Protein AF-A0A521KYC7-F1 (afdb_monomer)

Secondary structure (DSSP, 8-state):
-HHHHHHHHHHHTSSTTSTT-S---HHHHHHTT-HHHHHHHHHHHHHHHHHHHHHHHHHHHHHHHSTT--SSTT--TT---SS-HHHHHHHHHHHHHHHHHHHHHHHHHHHH---

Sequence (115 aa):
MRNVVVVLVTLGLAACAGWGGMARSPRALLASNDHAALAAWYEQDAAHLREHAAEMKALAEEYKKAPGTGPGPGFHEGLPPKVDLVEHCEILAEMYTKAAEKADAMARAHRNAKR

Solvent-accessible surface area (backbone atoms only — not comparable to full-atom values): 6422 Å² total; per-residue (Å²): 114,78,71,61,56,55,56,57,57,65,61,62,62,59,63,77,72,56,82,75,69,83,72,70,52,66,70,56,28,56,76,67,70,33,35,67,61,42,15,53,50,23,46,51,51,19,52,53,25,43,50,53,18,51,52,25,48,53,50,21,53,52,40,69,75,35,78,55,64,59,101,51,104,79,54,49,89,91,48,71,66,99,58,63,60,42,60,52,22,51,52,50,18,50,52,24,43,56,47,17,55,52,25,43,51,49,15,53,50,29,62,68,58,69,130

Foldseek 3Di:
DVVVVVVVVVVVVVVVVPPVPDLDDLVVCVVVLNLLSLLVVLLVLLVVLQVLLVVLQVQLVVCVVPQQDDPDPPRDPPDGDPDDSNVVSNVSSVVSNVSSVVSNVSSVVSVVPDD

Nearest PDB structures (foldseek):
  5los-assembly1_A  TM=8.708E-01  e=9.016E-01  Serendipita indica DSM 11827
  6nr9-assembly1_1  TM=6.203E-01  e=4.423E+00  Homo sapiens
  6tz5-assembly1_AA  TM=4.755E-01  e=3.552E+00  Homo sapiens
  6ixg-assembly1_A  TM=3.785E-01  e=2.852E+00  Homo sapiens
  7nhk-assembly1_0  TM=4.136E-01  e=3.552E+00  Enterococcus faecalis

pLDDT: mean 79.32, std 20.52, range [40.88, 98.75]

Mean predicted aligned error: 12.18 Å

Radius of gyration: 20.85 Å; Cα contacts (8 Å, |Δi|>4): 91; chains: 1; bounding box: 47×49×45 Å

Structure (mmCIF, N/CA/C/O backbone):
data_AF-A0A521KYC7-F1
#
_entry.id   AF-A0A521KYC7-F1
#
loop_
_atom_site.group_PDB
_atom_site.id
_atom_site.type_symbol
_atom_site.label_atom_id
_atom_site.label_alt_id
_atom_site.label_comp_id
_atom_site.label_asym_id
_atom_site.label_entity_id
_atom_site.label_seq_id
_atom_site.pdbx_PDB_ins_code
_atom_site.Cartn_x
_atom_site.Cartn_y
_atom_site.Cartn_z
_atom_site.occupancy
_atom_site.B_iso_or_equiv
_atom_site.auth_seq_id
_atom_site.auth_comp_id
_atom_site.auth_asym_id
_atom_site.auth_atom_id
_atom_site.pdbx_PDB_model_num
ATOM 1 N N . MET A 1 1 ? -19.672 43.208 -6.327 1.00 49.59 1 MET A N 1
ATOM 2 C CA . MET A 1 1 ? -19.663 41.925 -5.581 1.00 49.59 1 MET A CA 1
ATOM 3 C C . MET A 1 1 ? -19.999 40.711 -6.451 1.00 49.59 1 MET A C 1
ATOM 5 O O . MET A 1 1 ? -19.325 39.703 -6.316 1.00 49.59 1 MET A O 1
ATOM 9 N N . ARG A 1 2 ? -20.944 40.800 -7.402 1.00 47.06 2 ARG A N 1
ATOM 10 C CA . ARG A 1 2 ? -21.328 39.676 -8.284 1.00 47.06 2 ARG A CA 1
ATOM 11 C C . ARG A 1 2 ? -20.198 39.134 -9.182 1.00 47.06 2 ARG A C 1
ATOM 13 O O . ARG A 1 2 ? -20.139 37.938 -9.416 1.00 47.06 2 ARG A O 1
ATOM 20 N N . ASN A 1 3 ? -19.260 39.985 -9.603 1.00 40.88 3 ASN A N 1
ATOM 21 C CA . ASN A 1 3 ? -18.173 39.592 -10.516 1.00 40.88 3 ASN A CA 1
ATOM 22 C C . ASN A 1 3 ? -16.935 39.025 -9.795 1.00 40.88 3 ASN A C 1
ATOM 24 O O . ASN A 1 3 ? -16.137 38.336 -10.415 1.00 40.88 3 ASN A O 1
ATOM 28 N N . VAL A 1 4 ? -16.780 39.289 -8.492 1.00 51.78 4 VAL A N 1
ATOM 29 C CA . VAL A 1 4 ? -15.648 38.783 -7.687 1.00 51.78 4 VAL A CA 1
ATOM 30 C C . VAL A 1 4 ? -15.885 37.325 -7.285 1.00 51.78 4 VAL A C 1
ATOM 32 O O . VAL A 1 4 ? -14.962 36.519 -7.287 1.00 51.78 4 VAL A O 1
ATOM 35 N N . VAL A 1 5 ? -17.147 36.963 -7.032 1.00 52.41 5 VAL A N 1
ATOM 36 C CA . VAL A 1 5 ? -17.553 35.584 -6.717 1.00 52.41 5 VAL A CA 1
ATOM 37 C C . VAL A 1 5 ? -17.372 34.657 -7.925 1.00 52.41 5 VAL A C 1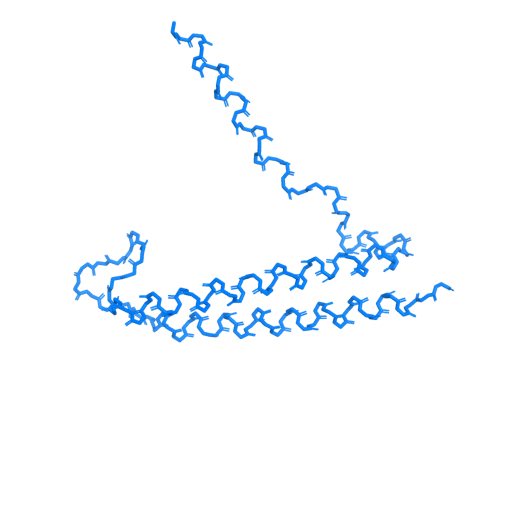
ATOM 39 O O . VAL A 1 5 ? -16.934 33.525 -7.761 1.00 52.41 5 VAL A O 1
ATOM 42 N N . VAL A 1 6 ? -17.624 35.142 -9.146 1.00 52.66 6 VAL A N 1
ATOM 43 C CA . VAL A 1 6 ? -17.478 34.333 -10.371 1.00 52.66 6 VAL A CA 1
ATOM 44 C C . VAL A 1 6 ? -16.016 33.954 -10.637 1.00 52.66 6 VAL A C 1
ATOM 46 O O . VAL A 1 6 ? -15.748 32.815 -11.005 1.00 52.66 6 VAL A O 1
ATOM 49 N N . VAL A 1 7 ? -15.063 34.857 -10.378 1.00 52.47 7 V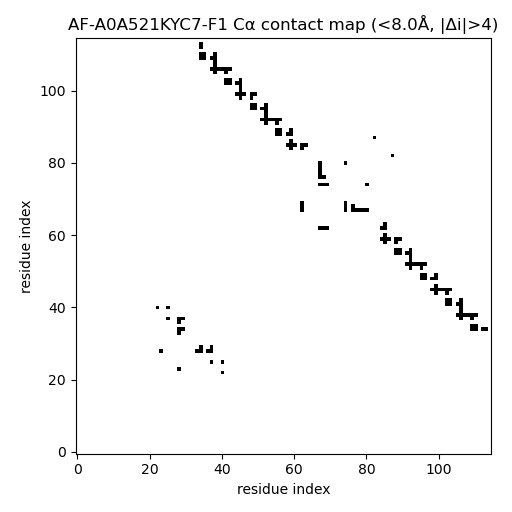AL A N 1
ATOM 50 C CA . VAL A 1 7 ? -13.625 34.590 -10.588 1.00 52.47 7 VAL A CA 1
ATOM 51 C C . VAL A 1 7 ? -13.072 33.588 -9.565 1.00 52.47 7 VAL A C 1
ATOM 53 O O . VAL A 1 7 ? -12.265 32.726 -9.916 1.00 52.47 7 VAL A O 1
ATOM 56 N N . LEU A 1 8 ? -13.543 33.647 -8.316 1.00 50.28 8 LEU A N 1
ATOM 57 C CA . LEU A 1 8 ? -13.128 32.716 -7.259 1.00 50.28 8 LEU A CA 1
ATOM 58 C C . LEU A 1 8 ? -13.630 31.284 -7.500 1.00 50.28 8 LEU A C 1
ATOM 60 O O . LEU A 1 8 ? -12.907 30.330 -7.219 1.00 50.28 8 LEU A O 1
ATOM 64 N N . VAL A 1 9 ? -14.820 31.119 -8.086 1.00 54.34 9 VAL A N 1
ATOM 65 C CA . VAL A 1 9 ? -15.368 29.789 -8.405 1.00 54.34 9 VAL A CA 1
ATOM 66 C C . VAL A 1 9 ? -14.632 29.140 -9.585 1.00 54.34 9 VAL A C 1
ATOM 68 O O . VAL A 1 9 ? -14.400 27.934 -9.567 1.00 54.34 9 VAL A O 1
ATOM 71 N N . THR A 1 10 ? -14.178 29.914 -10.576 1.00 51.75 10 THR A N 1
ATOM 72 C CA . THR A 1 10 ? -13.449 29.356 -11.732 1.00 51.75 10 THR A CA 1
ATOM 73 C C . THR A 1 10 ? -12.014 28.917 -11.417 1.00 51.75 10 THR A C 1
ATOM 75 O O . THR A 1 10 ? -11.505 28.014 -12.074 1.00 51.75 10 THR A O 1
ATOM 78 N N . LEU A 1 11 ? -11.368 29.498 -10.399 1.00 53.09 11 LEU A N 1
ATOM 79 C CA . LEU A 1 11 ? -10.018 29.100 -9.965 1.00 53.09 11 LEU A CA 1
ATOM 80 C C . LEU A 1 11 ? -10.018 27.880 -9.028 1.00 53.09 11 LEU A C 1
ATOM 82 O O . LEU A 1 11 ? -9.050 27.125 -9.017 1.00 53.09 11 LEU A O 1
ATOM 86 N N . GLY A 1 12 ? -11.107 27.641 -8.289 1.00 47.19 12 GLY A N 1
ATOM 87 C CA . GLY A 1 12 ? -11.228 26.483 -7.392 1.00 47.19 12 GLY A CA 1
ATOM 88 C C . GLY A 1 12 ? -11.389 25.135 -8.109 1.00 47.19 12 GLY A C 1
ATOM 89 O O . GLY A 1 12 ? -11.026 24.100 -7.559 1.00 47.19 12 GLY A O 1
ATOM 90 N N . LEU A 1 13 ? -11.878 25.131 -9.353 1.00 50.44 13 LEU A N 1
ATOM 91 C CA . LEU A 1 13 ? -12.127 23.907 -10.132 1.00 50.44 13 LEU A CA 1
ATOM 92 C C . LEU A 1 13 ? -10.887 23.361 -10.861 1.00 50.44 13 LEU A C 1
ATOM 94 O O . LEU A 1 13 ? -10.883 22.203 -11.272 1.00 50.44 13 LEU A O 1
ATOM 98 N N . ALA A 1 14 ? -9.817 24.151 -10.991 1.00 51.88 14 ALA A N 1
ATOM 99 C CA . ALA A 1 14 ? -8.570 23.699 -11.615 1.00 51.88 14 ALA A CA 1
ATOM 100 C C . ALA A 1 14 ? -7.671 22.891 -10.658 1.00 51.88 14 ALA A C 1
ATOM 102 O O . ALA A 1 14 ? -6.780 22.174 -11.111 1.00 51.88 14 ALA A O 1
ATOM 103 N N . ALA A 1 15 ? -7.913 22.959 -9.344 1.00 48.69 15 ALA A N 1
ATOM 104 C CA . ALA A 1 15 ? -7.104 22.259 -8.344 1.00 48.69 15 ALA A CA 1
ATOM 105 C C . ALA A 1 15 ? -7.433 20.756 -8.231 1.00 48.69 15 ALA A C 1
ATOM 107 O O . ALA A 1 15 ? -6.564 19.968 -7.869 1.00 48.69 15 ALA A O 1
ATOM 108 N N 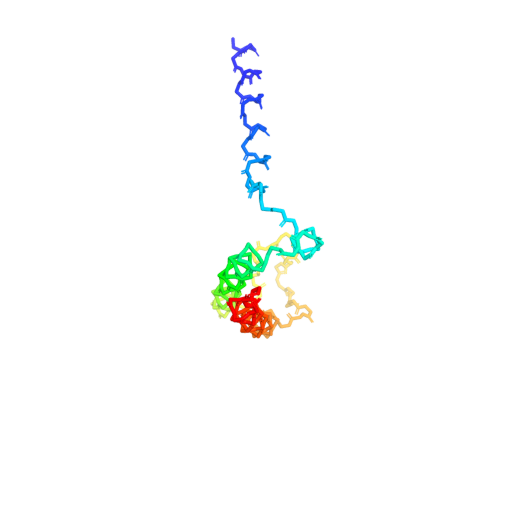. CYS A 1 16 ? -8.641 20.320 -8.609 1.00 48.25 16 CYS A N 1
ATOM 109 C CA . CYS A 1 16 ? -9.019 18.899 -8.562 1.00 48.25 16 CYS A CA 1
ATOM 110 C C . CYS A 1 16 ? -8.611 18.101 -9.813 1.00 48.25 16 CYS A C 1
ATOM 112 O O . CYS A 1 16 ? -8.676 16.876 -9.801 1.00 48.25 16 CYS A O 1
ATOM 114 N N . ALA A 1 17 ? -8.155 18.765 -10.880 1.00 48.31 17 ALA A N 1
ATOM 115 C CA . ALA A 1 17 ? -7.636 18.100 -12.080 1.00 48.31 17 ALA A CA 1
ATOM 116 C C . ALA A 1 17 ? -6.113 17.843 -12.019 1.00 48.31 17 ALA A C 1
ATOM 118 O O . ALA A 1 17 ? -5.552 17.227 -12.922 1.00 48.31 17 ALA A O 1
ATOM 119 N N . GLY A 1 18 ? -5.440 18.316 -10.963 1.00 46.47 18 GLY A N 1
ATOM 120 C CA . GLY A 1 18 ? -3.979 18.348 -10.859 1.00 46.47 18 GLY A CA 1
ATOM 121 C C . GLY A 1 18 ? -3.325 17.221 -10.057 1.00 46.47 18 GLY A C 1
ATOM 122 O O . GLY A 1 18 ? -2.101 17.154 -10.041 1.00 46.47 18 GLY A O 1
ATOM 123 N N . TRP A 1 19 ? -4.084 16.327 -9.409 1.00 45.50 19 TRP A N 1
ATOM 124 C CA . TRP A 1 19 ? -3.487 15.273 -8.566 1.00 45.50 19 TRP A CA 1
ATOM 125 C C . TRP A 1 19 ? -3.199 13.953 -9.305 1.00 45.50 19 TRP A C 1
ATOM 127 O O . TRP A 1 19 ? -2.549 13.065 -8.767 1.00 45.50 19 TRP A O 1
ATOM 137 N N . GLY A 1 20 ? -3.615 13.841 -10.570 1.00 46.97 20 GLY A N 1
ATOM 138 C CA . GLY A 1 20 ? -3.266 12.741 -11.481 1.00 46.97 20 GLY A CA 1
ATOM 139 C C . GLY A 1 20 ? -2.114 13.089 -12.428 1.00 46.97 20 GLY A C 1
ATOM 140 O O . GLY A 1 20 ? -2.137 12.696 -13.594 1.00 46.97 20 GLY A O 1
ATOM 141 N N . GLY A 1 21 ? -1.158 13.907 -11.979 1.00 43.25 21 GLY A N 1
ATOM 142 C CA . GLY A 1 21 ? -0.071 14.428 -12.806 1.00 43.25 21 GLY A CA 1
ATOM 143 C C . GLY A 1 21 ? 0.764 13.326 -13.465 1.00 43.25 21 GLY A C 1
ATOM 144 O O . GLY A 1 21 ? 1.626 12.733 -12.833 1.00 43.25 21 GLY A O 1
ATOM 145 N N . MET A 1 22 ? 0.533 13.089 -14.758 1.00 49.41 22 MET A N 1
ATOM 146 C CA . MET A 1 22 ? 1.486 12.529 -15.734 1.00 49.41 22 MET A CA 1
ATOM 147 C C . MET A 1 22 ? 2.126 11.153 -15.457 1.00 49.41 22 MET A C 1
ATOM 149 O O . MET A 1 22 ? 3.003 10.740 -16.216 1.00 49.41 22 MET A O 1
ATOM 153 N N . ALA A 1 23 ? 1.683 10.384 -14.464 1.00 57.91 23 ALA A N 1
ATOM 154 C CA . ALA A 1 23 ? 2.084 8.984 -14.352 1.00 57.91 23 ALA A CA 1
ATOM 155 C C . ALA A 1 23 ? 1.384 8.167 -15.451 1.00 57.91 23 ALA A C 1
ATOM 157 O O . ALA A 1 23 ? 0.180 7.903 -15.403 1.00 57.91 23 ALA A O 1
ATOM 158 N N . ARG A 1 24 ? 2.138 7.793 -16.491 1.00 74.00 24 ARG A N 1
ATOM 159 C CA . ARG A 1 24 ? 1.658 6.899 -17.551 1.00 74.00 24 ARG A CA 1
ATOM 160 C C . ARG A 1 24 ? 1.191 5.589 -16.894 1.00 74.00 24 ARG A C 1
ATOM 162 O O . ARG A 1 24 ? 1.866 5.080 -16.004 1.00 74.00 24 ARG A O 1
ATOM 169 N N . SER A 1 25 ? 0.038 5.053 -17.303 1.00 87.06 25 SER A N 1
ATOM 170 C CA . SER A 1 25 ? -0.507 3.838 -16.677 1.00 87.06 25 SER A CA 1
ATOM 171 C C . SER A 1 25 ? 0.482 2.664 -16.772 1.00 87.06 25 SER A C 1
ATOM 173 O O . SER A 1 25 ? 1.231 2.591 -17.755 1.00 87.06 25 SER A O 1
ATOM 175 N N . PRO A 1 26 ? 0.458 1.693 -15.837 1.00 90.62 26 PRO A N 1
ATOM 176 C CA . PRO A 1 26 ? 1.340 0.525 -15.894 1.00 90.62 26 PRO A CA 1
ATOM 177 C C . PRO A 1 26 ? 1.290 -0.193 -17.243 1.00 90.62 26 PRO A C 1
ATOM 179 O O . PRO A 1 26 ? 2.315 -0.562 -17.807 1.00 90.62 26 PRO A O 1
ATOM 182 N N . ARG A 1 27 ? 0.091 -0.311 -17.830 1.00 91.38 27 ARG A N 1
ATOM 183 C CA . ARG A 1 27 ? -0.099 -0.922 -19.152 1.00 91.38 27 ARG A CA 1
ATOM 184 C C . ARG A 1 27 ? 0.677 -0.191 -20.249 1.00 91.38 27 ARG A C 1
ATOM 186 O O . ARG A 1 27 ? 1.267 -0.834 -21.111 1.00 91.38 27 ARG A O 1
ATOM 193 N N . ALA A 1 28 ? 0.665 1.136 -20.231 1.00 92.00 28 ALA A N 1
ATOM 194 C CA . ALA A 1 28 ? 1.368 1.939 -21.219 1.00 92.00 28 ALA A CA 1
ATOM 195 C C . ALA A 1 28 ? 2.891 1.919 -21.002 1.00 92.00 28 ALA A C 1
ATOM 197 O O . ALA A 1 28 ? 3.632 1.856 -21.978 1.00 92.00 28 ALA A O 1
ATOM 198 N N . LEU A 1 29 ? 3.360 1.905 -19.749 1.00 92.25 29 LEU A N 1
ATOM 199 C CA . LEU A 1 29 ? 4.786 1.757 -19.428 1.00 92.25 29 LEU A CA 1
ATOM 200 C C . LEU A 1 29 ? 5.333 0.380 -19.831 1.00 92.25 29 LEU A C 1
ATOM 202 O O . LEU A 1 29 ? 6.444 0.278 -20.357 1.00 92.25 29 LEU A O 1
ATOM 206 N N . LEU A 1 30 ? 4.525 -0.669 -19.652 1.00 90.50 30 LEU A N 1
ATOM 207 C CA . LEU A 1 30 ? 4.838 -2.015 -20.121 1.00 90.50 30 LEU A CA 1
ATOM 208 C C . LEU A 1 30 ? 4.933 -2.063 -21.649 1.00 90.50 30 LEU A C 1
ATOM 210 O O . LEU A 1 30 ? 5.894 -2.610 -22.180 1.00 90.50 30 LEU A O 1
ATOM 214 N N . ALA A 1 31 ? 3.987 -1.437 -22.358 1.00 93.31 31 ALA A N 1
ATOM 215 C CA . ALA A 1 31 ? 4.010 -1.356 -23.819 1.00 93.31 31 ALA A CA 1
ATOM 216 C C . ALA A 1 31 ? 5.249 -0.616 -24.359 1.00 93.31 31 ALA A C 1
ATOM 218 O O . ALA A 1 31 ? 5.741 -0.954 -25.433 1.00 93.31 31 ALA A O 1
ATOM 219 N N . SER A 1 32 ? 5.783 0.359 -23.616 1.00 93.06 32 SER A N 1
ATOM 220 C CA . SER A 1 32 ? 7.026 1.060 -23.965 1.00 93.06 32 SER A CA 1
ATOM 221 C C . SER A 1 32 ? 8.305 0.372 -23.467 1.00 93.06 32 SER A C 1
ATOM 223 O O . SER A 1 32 ? 9.390 0.934 -23.624 1.00 93.06 32 SER A O 1
ATOM 225 N N . ASN A 1 33 ? 8.203 -0.814 -22.856 1.00 93.12 33 ASN A N 1
ATOM 226 C CA . ASN A 1 33 ? 9.323 -1.526 -22.235 1.00 93.12 33 ASN A CA 1
ATOM 227 C C . ASN A 1 33 ? 10.134 -0.633 -21.268 1.00 93.12 33 ASN A C 1
ATOM 229 O O . ASN A 1 33 ? 11.373 -0.606 -21.282 1.00 93.12 33 ASN A O 1
ATOM 233 N N . ASP A 1 34 ? 9.415 0.174 -20.484 1.00 94.06 34 ASP A N 1
ATOM 234 C CA . ASP A 1 34 ? 9.975 1.127 -19.527 1.00 94.06 34 ASP A CA 1
ATOM 235 C C . ASP A 1 34 ? 9.870 0.556 -18.108 1.00 94.06 34 ASP A C 1
ATOM 237 O O . ASP A 1 34 ? 9.009 0.917 -17.302 1.00 94.06 34 ASP A O 1
ATOM 241 N N . HIS A 1 35 ? 10.738 -0.416 -17.823 1.00 94.62 35 HIS A N 1
ATOM 242 C CA . HIS A 1 35 ? 10.769 -1.089 -16.526 1.00 94.62 35 HIS A CA 1
ATOM 243 C C . HIS A 1 35 ? 11.208 -0.168 -15.382 1.00 94.62 35 HIS A C 1
ATOM 245 O O . HIS A 1 35 ? 10.781 -0.367 -14.247 1.00 94.62 35 HIS A O 1
ATOM 251 N N . ALA A 1 36 ? 12.005 0.867 -15.662 1.00 94.56 36 ALA A N 1
ATOM 252 C CA . ALA A 1 36 ? 12.395 1.843 -14.650 1.00 94.56 36 ALA A CA 1
ATOM 253 C C . ALA A 1 36 ? 11.182 2.660 -14.184 1.00 94.56 36 ALA A C 1
ATOM 255 O O . ALA A 1 36 ? 10.939 2.773 -12.982 1.00 94.56 36 ALA A O 1
ATOM 256 N N . ALA A 1 37 ? 10.371 3.154 -15.124 1.00 93.81 37 ALA A N 1
ATOM 257 C CA . ALA A 1 37 ? 9.139 3.853 -14.787 1.00 93.81 37 ALA A CA 1
ATOM 258 C C . ALA A 1 37 ? 8.096 2.926 -14.139 1.00 93.81 37 ALA A C 1
ATOM 260 O O . ALA A 1 37 ? 7.403 3.352 -13.218 1.00 93.81 37 ALA A O 1
ATOM 261 N N . LEU A 1 38 ? 7.997 1.656 -14.559 1.00 94.88 38 LEU A N 1
ATOM 262 C CA . LEU A 1 38 ? 7.127 0.675 -13.892 1.00 94.88 38 LEU A CA 1
ATOM 263 C C . LEU A 1 38 ? 7.529 0.434 -12.439 1.00 94.88 38 LEU A C 1
ATOM 265 O O . LEU A 1 38 ? 6.662 0.341 -11.574 1.00 94.88 38 LEU A O 1
ATOM 269 N N . ALA A 1 39 ? 8.830 0.341 -12.163 1.00 96.12 39 ALA A N 1
ATOM 270 C CA . ALA A 1 39 ? 9.316 0.190 -10.802 1.00 96.12 39 ALA A CA 1
ATOM 271 C C . ALA A 1 39 ? 8.914 1.381 -9.924 1.00 96.12 39 ALA A C 1
ATOM 273 O O . ALA A 1 39 ? 8.358 1.167 -8.851 1.00 96.12 39 ALA A O 1
ATOM 274 N N . ALA A 1 40 ? 9.135 2.608 -10.404 1.00 95.88 40 ALA A N 1
ATOM 275 C CA . ALA A 1 40 ? 8.753 3.822 -9.684 1.00 95.88 40 ALA A CA 1
ATOM 276 C C . ALA A 1 40 ? 7.231 3.916 -9.469 1.00 95.88 40 ALA A C 1
ATOM 278 O O . ALA A 1 40 ? 6.777 4.300 -8.394 1.00 95.88 40 ALA A O 1
ATOM 279 N N . TRP A 1 41 ? 6.436 3.510 -10.465 1.00 95.62 41 TRP A N 1
ATOM 280 C CA . TRP A 1 41 ? 4.979 3.469 -10.340 1.00 95.62 41 TRP A CA 1
ATOM 281 C C . TRP A 1 41 ? 4.536 2.534 -9.208 1.00 95.62 41 TRP A C 1
ATOM 283 O O . TRP A 1 41 ? 3.746 2.930 -8.356 1.00 95.62 41 TRP A O 1
ATOM 293 N N . TYR A 1 42 ? 5.080 1.314 -9.157 1.00 97.12 42 TYR A N 1
ATOM 294 C CA . TYR A 1 42 ? 4.735 0.352 -8.108 1.00 97.12 42 TYR A CA 1
ATOM 295 C C . TYR A 1 42 ? 5.261 0.751 -6.720 1.00 97.12 42 TYR A C 1
ATOM 297 O O . TYR A 1 42 ? 4.638 0.401 -5.723 1.00 97.12 42 TYR A O 1
ATOM 305 N N . GLU A 1 43 ? 6.369 1.492 -6.625 1.00 97.62 43 GLU A N 1
ATOM 306 C CA . GLU A 1 43 ? 6.819 2.076 -5.350 1.00 97.62 43 GLU A CA 1
ATOM 307 C C . GLU A 1 43 ? 5.815 3.096 -4.813 1.00 97.62 43 GLU A C 1
ATOM 309 O O . GLU A 1 43 ? 5.482 3.070 -3.626 1.00 97.62 43 GLU A O 1
ATOM 314 N N . GLN A 1 44 ? 5.311 3.970 -5.688 1.00 96.62 44 GLN A N 1
ATOM 315 C CA . GLN A 1 44 ? 4.292 4.947 -5.320 1.00 96.62 44 GLN A CA 1
ATOM 316 C C . GLN A 1 44 ? 2.977 4.261 -4.924 1.00 96.62 44 GLN A C 1
ATOM 318 O O . GLN A 1 44 ? 2.391 4.606 -3.900 1.00 96.62 44 GLN A O 1
ATOM 323 N N . ASP A 1 45 ? 2.548 3.257 -5.690 1.00 96.75 45 ASP A N 1
ATOM 324 C CA . ASP A 1 45 ? 1.351 2.468 -5.385 1.00 96.75 45 ASP A CA 1
ATOM 325 C C . ASP A 1 45 ? 1.477 1.767 -4.022 1.00 96.75 45 ASP A C 1
ATOM 327 O O . ASP A 1 45 ? 0.589 1.868 -3.176 1.00 96.75 45 ASP A O 1
ATOM 331 N N . ALA A 1 46 ? 2.631 1.155 -3.733 1.00 98.25 46 ALA A N 1
ATOM 332 C CA . ALA A 1 46 ? 2.900 0.564 -2.426 1.00 98.25 46 ALA A CA 1
ATOM 333 C C . ALA A 1 46 ? 2.841 1.599 -1.289 1.00 98.25 46 ALA A C 1
ATOM 335 O O . ALA A 1 46 ? 2.400 1.276 -0.185 1.00 98.25 46 ALA A O 1
ATOM 336 N N . ALA A 1 47 ? 3.305 2.832 -1.511 1.00 98.12 47 ALA A N 1
ATOM 337 C CA . ALA A 1 47 ? 3.218 3.900 -0.516 1.00 98.12 47 ALA A CA 1
ATOM 338 C C . ALA A 1 47 ? 1.759 4.293 -0.233 1.00 98.12 47 ALA A C 1
ATOM 340 O O . ALA A 1 47 ? 1.357 4.297 0.930 1.00 98.12 47 ALA A O 1
ATOM 341 N N . HIS A 1 48 ? 0.953 4.514 -1.276 1.00 96.81 48 HIS A N 1
ATOM 342 C CA . HIS A 1 48 ? -0.472 4.833 -1.132 1.00 96.81 48 HIS A CA 1
ATOM 343 C C . HIS A 1 48 ? -1.253 3.700 -0.447 1.00 96.81 48 HIS A C 1
ATOM 345 O O . HIS A 1 48 ? -2.084 3.937 0.424 1.00 96.81 48 HIS A O 1
ATOM 351 N N . LEU A 1 49 ? -0.959 2.441 -0.779 1.00 98.50 49 LEU A N 1
ATOM 352 C CA . LEU A 1 49 ? -1.601 1.291 -0.139 1.00 98.50 49 LEU A CA 1
ATOM 353 C C . LEU A 1 49 ? -1.269 1.207 1.359 1.00 98.50 49 LEU A C 1
ATOM 355 O O . LEU A 1 49 ? -2.132 0.862 2.165 1.00 98.50 49 LEU A O 1
ATOM 359 N N . ARG A 1 50 ? -0.044 1.563 1.770 1.00 98.50 50 ARG A N 1
ATOM 360 C CA . ARG A 1 50 ? 0.304 1.645 3.200 1.00 98.50 50 ARG A CA 1
ATOM 361 C C . ARG A 1 50 ? -0.420 2.785 3.908 1.00 98.50 50 ARG A C 1
ATOM 363 O O . ARG A 1 50 ? -0.812 2.603 5.058 1.00 98.50 50 ARG A O 1
ATOM 370 N N . GLU A 1 51 ? -0.602 3.921 3.241 1.00 98.31 51 GLU A N 1
ATOM 371 C CA . GLU A 1 51 ? -1.394 5.039 3.762 1.00 98.31 51 GLU A CA 1
ATOM 372 C C . GLU A 1 51 ? -2.842 4.604 4.009 1.00 98.31 51 GLU A C 1
ATOM 374 O O . GLU A 1 51 ? -3.312 4.691 5.141 1.00 98.31 51 GLU A O 1
ATOM 379 N N . HIS A 1 52 ? -3.495 3.975 3.028 1.00 96.81 52 HIS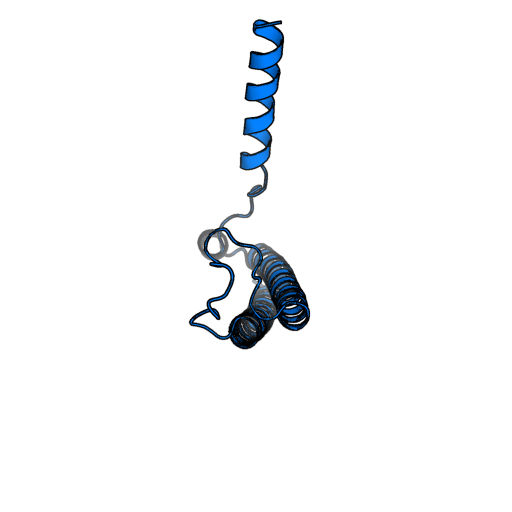 A N 1
ATOM 380 C CA . HIS A 1 52 ? -4.842 3.426 3.209 1.00 96.81 52 HIS A CA 1
ATOM 381 C C . HIS A 1 52 ? -4.921 2.368 4.317 1.00 96.81 52 HIS A C 1
ATOM 383 O O . HIS A 1 52 ? -5.877 2.344 5.092 1.00 96.81 52 HIS A O 1
ATOM 389 N N . ALA A 1 53 ? -3.911 1.504 4.454 1.00 98.44 53 ALA A N 1
ATOM 390 C CA . ALA A 1 53 ? -3.863 0.562 5.568 1.00 98.44 53 ALA A CA 1
ATOM 391 C C . ALA A 1 53 ? -3.796 1.278 6.931 1.00 98.44 53 ALA A C 1
ATOM 393 O O . ALA A 1 53 ? -4.421 0.828 7.894 1.00 98.44 53 ALA A O 1
ATOM 394 N N . ALA A 1 54 ? -3.049 2.382 7.029 1.00 98.31 54 ALA A N 1
ATOM 395 C CA . ALA A 1 54 ? -2.961 3.190 8.241 1.00 98.31 54 ALA A CA 1
ATOM 396 C C . ALA A 1 54 ? -4.275 3.929 8.538 1.00 98.31 54 ALA A C 1
ATOM 398 O O . ALA A 1 54 ? -4.718 3.928 9.687 1.00 98.31 54 ALA A O 1
ATOM 399 N N . GLU A 1 55 ? -4.933 4.481 7.516 1.00 96.88 55 GLU A N 1
ATOM 400 C CA . GLU A 1 55 ? -6.256 5.105 7.635 1.00 96.88 55 GLU A CA 1
ATOM 401 C C . GLU A 1 55 ? -7.294 4.120 8.178 1.00 96.88 55 GLU A C 1
ATOM 403 O O . GLU A 1 55 ? -8.029 4.444 9.109 1.00 96.88 55 GLU A O 1
ATOM 408 N N . MET A 1 56 ? -7.329 2.892 7.649 1.00 97.50 56 MET A N 1
ATOM 409 C CA . MET A 1 56 ? -8.272 1.869 8.112 1.00 97.50 56 MET A CA 1
ATOM 410 C C . MET A 1 56 ? -8.001 1.444 9.557 1.00 97.50 56 MET A C 1
ATOM 412 O O . MET A 1 56 ? -8.943 1.273 10.327 1.00 97.50 56 MET A O 1
ATOM 416 N N . LYS A 1 57 ? -6.730 1.348 9.970 1.00 97.62 57 LYS A N 1
ATOM 417 C CA . LYS A 1 57 ? -6.375 1.104 11.379 1.00 97.62 57 LYS A CA 1
ATOM 418 C C . LYS A 1 57 ? -6.836 2.242 12.284 1.00 97.62 57 LYS A C 1
ATOM 420 O O . LYS A 1 57 ? -7.417 1.980 13.330 1.00 97.62 57 LYS A O 1
ATOM 425 N N . ALA A 1 58 ? -6.614 3.493 11.881 1.00 95.62 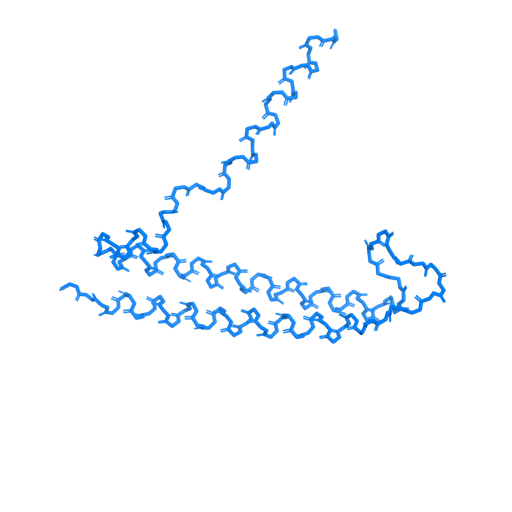58 ALA A N 1
ATOM 426 C CA . ALA A 1 58 ? -7.077 4.649 12.642 1.00 95.62 58 ALA A CA 1
ATOM 427 C C . ALA A 1 58 ? -8.608 4.657 12.768 1.00 95.62 58 ALA A C 1
ATOM 429 O O . ALA A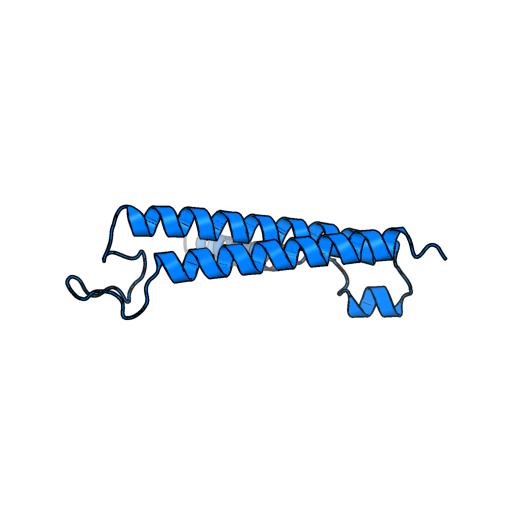 1 58 ? -9.138 4.887 13.851 1.00 95.62 58 ALA A O 1
ATOM 430 N N . LEU A 1 59 ? -9.320 4.329 11.687 1.00 90.81 59 LEU A N 1
ATOM 431 C CA . LEU A 1 59 ? -10.777 4.269 11.685 1.00 90.81 59 LEU A CA 1
ATOM 432 C C . LEU A 1 59 ? -11.322 3.139 12.578 1.00 90.81 59 LEU A C 1
ATOM 434 O O . LEU A 1 59 ? -12.308 3.351 13.283 1.00 90.81 59 LEU A O 1
ATOM 438 N N . ALA A 1 60 ? -10.662 1.977 12.617 1.00 92.50 60 ALA A N 1
ATOM 439 C CA . ALA A 1 60 ? -11.000 0.906 13.557 1.00 92.50 60 ALA A CA 1
ATOM 440 C C . ALA A 1 60 ? -10.901 1.382 15.017 1.00 92.50 60 ALA A C 1
ATOM 442 O O . ALA A 1 60 ? -11.790 1.101 15.821 1.00 92.50 60 ALA A O 1
ATOM 443 N N . GLU A 1 61 ? -9.859 2.147 15.359 1.00 92.19 61 GLU A N 1
ATOM 444 C CA . GLU A 1 61 ? -9.702 2.723 16.700 1.00 92.19 61 GLU A CA 1
ATOM 445 C C . GLU A 1 61 ? -10.782 3.763 17.028 1.00 92.19 61 GLU A C 1
ATOM 447 O O . GLU A 1 61 ? -11.257 3.812 18.162 1.00 92.19 61 GLU A O 1
ATOM 452 N N . GLU A 1 62 ? -11.227 4.560 16.055 1.00 89.19 62 GLU A N 1
ATOM 453 C CA . GLU A 1 62 ? -12.362 5.470 16.256 1.00 89.19 62 GLU A CA 1
ATOM 454 C C . GLU A 1 62 ? -13.668 4.705 16.516 1.00 89.19 62 GLU A C 1
ATOM 456 O O . GLU A 1 62 ? -14.400 5.034 17.453 1.00 89.19 62 GLU A O 1
ATOM 461 N N . TYR A 1 63 ? -13.933 3.623 15.777 1.00 85.31 63 TYR A N 1
ATOM 462 C CA . TYR A 1 63 ? -15.109 2.783 16.028 1.00 85.31 63 TYR A CA 1
ATOM 463 C C . TYR A 1 63 ? -15.071 2.083 17.392 1.00 85.31 63 TYR A C 1
ATOM 465 O O . TYR A 1 63 ? -16.11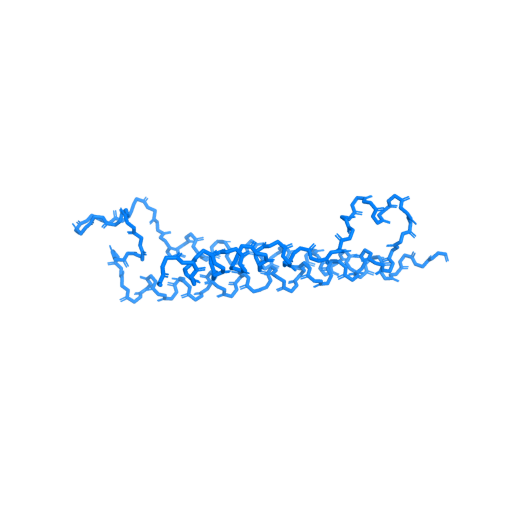5 1.954 18.033 1.00 85.31 63 TYR A O 1
ATOM 473 N N . LYS A 1 64 ? -13.886 1.691 17.883 1.00 87.06 64 LYS A N 1
ATOM 474 C CA . LYS A 1 64 ? -13.715 1.123 19.235 1.00 87.06 64 LYS A CA 1
ATOM 475 C C . LYS A 1 64 ? -14.078 2.121 20.339 1.00 87.06 64 LYS A C 1
ATOM 477 O O . LYS A 1 64 ? -14.614 1.715 21.368 1.00 87.06 64 LYS A O 1
ATOM 482 N N . LYS A 1 65 ? -13.802 3.417 20.142 1.00 83.25 65 LYS A N 1
ATOM 483 C CA . LYS A 1 65 ? -14.099 4.479 21.125 1.00 83.25 65 LYS A CA 1
ATOM 484 C C . LYS A 1 65 ? -15.588 4.805 21.220 1.00 83.25 65 LYS A C 1
ATOM 486 O O . LYS A 1 65 ? -16.041 5.240 22.277 1.00 83.25 65 LYS A O 1
ATOM 491 N N . ALA A 1 66 ? -16.332 4.627 20.131 1.00 71.19 66 ALA A N 1
ATOM 492 C CA . ALA A 1 66 ? -17.724 5.050 20.029 1.00 71.19 66 ALA A CA 1
ATOM 493 C C . ALA A 1 66 ? -18.602 3.963 19.368 1.00 71.19 66 ALA A C 1
ATOM 495 O O . ALA A 1 66 ? -19.129 4.163 18.266 1.00 71.19 66 ALA A O 1
ATOM 496 N N . PRO A 1 67 ? -18.759 2.789 20.016 1.00 63.47 67 PRO A N 1
ATOM 497 C CA . PRO A 1 67 ? -19.509 1.673 19.451 1.00 63.47 67 PRO A CA 1
ATOM 498 C C . PRO A 1 67 ? -20.975 2.073 19.220 1.00 63.47 67 PRO A C 1
ATOM 500 O O . PRO A 1 67 ? -21.732 2.284 20.164 1.00 63.47 67 PRO A O 1
ATOM 503 N N . GLY A 1 68 ? -21.375 2.191 17.950 1.00 57.41 68 GLY A N 1
ATOM 504 C CA . GLY A 1 68 ? -22.745 2.529 17.531 1.00 57.41 68 GLY A CA 1
ATOM 505 C C . GLY A 1 68 ? -22.932 3.932 16.938 1.00 57.41 68 GLY A C 1
ATOM 506 O O . GLY A 1 68 ? -23.941 4.178 16.284 1.00 57.41 68 GLY A O 1
ATOM 507 N N . THR A 1 69 ? -21.955 4.826 17.078 1.00 58.12 69 THR A N 1
ATOM 508 C CA . THR A 1 69 ? -21.927 6.147 16.424 1.00 58.12 69 THR A CA 1
ATOM 509 C C . THR A 1 69 ? -20.828 6.145 15.378 1.00 58.12 69 THR A C 1
ATOM 511 O O . THR A 1 69 ? -19.684 6.484 15.669 1.00 58.12 69 THR A O 1
ATOM 514 N N . GLY A 1 70 ? -21.138 5.715 14.160 1.00 56.62 70 GLY A N 1
ATOM 515 C CA . GLY A 1 70 ? -20.199 5.901 13.066 1.00 56.62 70 GLY A CA 1
ATOM 516 C C . GLY A 1 70 ? -20.314 7.289 12.433 1.00 56.62 70 GLY A C 1
ATOM 517 O O . GLY A 1 70 ? -21.339 7.958 12.570 1.00 56.62 70 GLY A O 1
ATOM 518 N N . PRO A 1 71 ? -19.274 7.741 11.718 1.00 54.31 71 PRO A N 1
ATOM 519 C CA . PRO A 1 71 ? -19.127 9.130 11.282 1.00 54.31 71 PRO A CA 1
ATOM 520 C C . PRO A 1 71 ? -19.966 9.507 10.040 1.00 54.31 71 PRO A C 1
ATOM 522 O O . PRO A 1 71 ? -19.607 10.432 9.317 1.00 54.31 71 PRO A O 1
ATOM 525 N N . GLY A 1 72 ? -21.071 8.806 9.746 1.00 54.09 72 GLY A N 1
ATOM 526 C CA . GLY A 1 72 ? -21.791 8.937 8.472 1.00 54.09 72 GLY A CA 1
ATOM 527 C C . GLY A 1 72 ? -23.310 9.152 8.583 1.00 54.09 72 GLY A C 1
ATOM 528 O O . GLY A 1 72 ? -23.930 8.695 9.541 1.00 54.09 72 GLY A O 1
ATOM 529 N N . PRO A 1 73 ? -23.955 9.757 7.565 1.00 46.22 73 PRO A N 1
ATOM 530 C CA . PRO A 1 73 ? -25.398 10.054 7.531 1.00 46.22 73 PRO A CA 1
ATOM 531 C C . PRO A 1 73 ? -26.337 8.824 7.439 1.00 46.22 73 PRO A C 1
ATOM 533 O O . PRO A 1 73 ? -27.496 8.960 7.063 1.00 46.22 73 PRO A O 1
ATOM 536 N N . GLY A 1 74 ? -25.858 7.624 7.781 1.00 51.94 74 GLY A N 1
ATOM 537 C CA . GLY A 1 74 ? -26.635 6.378 7.843 1.00 51.94 74 GLY A CA 1
ATOM 538 C C . GLY A 1 74 ? -26.634 5.703 9.219 1.00 51.94 74 GLY A C 1
ATOM 539 O O . GLY A 1 74 ? -27.229 4.637 9.370 1.00 51.94 74 GLY A O 1
ATOM 540 N N . PHE A 1 75 ? -25.974 6.298 10.219 1.00 55.06 75 PHE A N 1
ATOM 541 C CA . PHE A 1 75 ? -26.071 5.844 11.603 1.00 55.06 75 PHE A CA 1
ATOM 542 C C . PHE A 1 75 ? -27.343 6.425 12.212 1.00 55.06 75 PHE A C 1
ATOM 544 O O . PHE A 1 75 ? -27.404 7.598 12.568 1.00 55.06 75 PHE A O 1
ATOM 551 N N . HIS A 1 76 ? -28.389 5.605 12.281 1.00 55.72 76 HIS A N 1
ATOM 552 C CA . HIS A 1 76 ? -29.564 5.943 13.069 1.00 55.72 76 HIS A CA 1
ATOM 553 C C . HIS A 1 76 ? -29.214 5.774 14.547 1.00 55.72 76 HIS A C 1
ATOM 555 O O . HIS A 1 76 ? -28.812 4.685 14.962 1.00 55.72 76 HIS A O 1
ATOM 561 N N . GLU A 1 77 ? -29.360 6.846 15.329 1.00 51.09 77 GLU A N 1
ATOM 562 C CA . GLU A 1 77 ? -29.209 6.796 16.783 1.00 51.09 77 GLU A CA 1
ATOM 563 C C . GLU A 1 77 ? -30.012 5.616 17.354 1.00 51.09 77 GLU A C 1
ATOM 565 O O . GLU A 1 77 ? -31.218 5.497 17.135 1.00 51.09 77 GLU A O 1
ATOM 570 N N . GLY A 1 78 ? -29.325 4.717 18.061 1.00 52.62 78 GLY A N 1
ATOM 571 C CA . GLY A 1 78 ? -29.945 3.587 18.756 1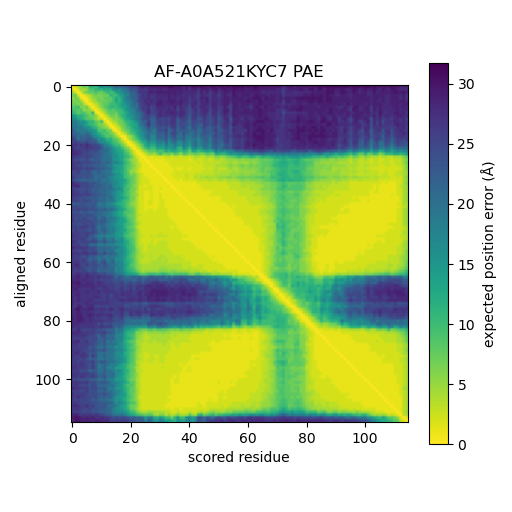.00 52.62 78 GLY A CA 1
ATOM 572 C C . GLY A 1 78 ? -30.056 2.274 17.974 1.00 52.62 78 GLY A C 1
ATOM 573 O O . GLY A 1 78 ? -30.532 1.299 18.554 1.00 52.62 78 GLY A O 1
ATOM 574 N N . LEU A 1 79 ? -29.599 2.191 16.715 1.00 53.81 79 LEU A N 1
ATOM 575 C CA . LEU A 1 79 ? -29.532 0.918 15.986 1.00 53.81 79 LEU A CA 1
ATOM 576 C C . LEU A 1 79 ? -28.071 0.509 15.733 1.00 53.81 79 LEU A C 1
ATOM 578 O O . LEU A 1 79 ? -27.357 1.238 15.041 1.00 53.81 79 LEU A O 1
ATOM 582 N N . PRO A 1 80 ? -27.602 -0.642 16.256 1.00 58.12 80 PRO A N 1
ATOM 583 C CA . PRO A 1 80 ? -26.250 -1.097 15.971 1.00 58.12 80 PRO A CA 1
ATOM 584 C C . PRO A 1 80 ? -26.093 -1.325 14.457 1.00 58.12 80 PRO A C 1
ATOM 586 O O . PRO A 1 80 ? -27.028 -1.818 13.811 1.00 58.12 80 PRO A O 1
ATOM 589 N N . PRO A 1 81 ? -24.940 -0.968 13.863 1.00 65.00 81 PRO A N 1
ATOM 590 C CA . PRO A 1 81 ? -24.684 -1.255 12.459 1.00 65.00 81 PRO A CA 1
ATOM 591 C C . PRO A 1 81 ? -24.829 -2.760 12.192 1.00 65.00 81 PRO A C 1
ATOM 593 O O . PRO A 1 81 ? -24.441 -3.594 13.005 1.00 65.00 81 PRO A O 1
ATOM 596 N N . LYS A 1 82 ? -25.382 -3.122 11.025 1.00 68.00 82 LYS A N 1
ATOM 597 C CA . LYS A 1 82 ? -25.539 -4.532 10.604 1.00 68.00 82 LYS A CA 1
ATOM 598 C C . LYS A 1 82 ? -24.203 -5.248 10.355 1.00 68.00 82 LYS A C 1
ATOM 600 O O . LYS A 1 82 ? -24.200 -6.448 10.104 1.00 68.00 82 LYS A O 1
ATOM 605 N N . VAL A 1 83 ? -23.106 -4.498 10.350 1.00 74.81 83 VAL A N 1
ATOM 606 C CA . VAL A 1 83 ? -21.744 -4.947 10.072 1.00 74.81 83 VAL A CA 1
ATOM 607 C C . VAL A 1 83 ? -20.880 -4.522 11.249 1.00 74.81 83 VAL A C 1
ATOM 609 O O . VAL A 1 83 ? -21.011 -3.391 11.722 1.00 74.81 83 VAL A O 1
ATOM 612 N N . ASP A 1 84 ? -19.995 -5.409 11.695 1.00 86.25 84 ASP A N 1
ATOM 613 C CA . ASP A 1 84 ? -18.937 -5.041 12.628 1.00 86.25 84 ASP A CA 1
ATOM 614 C C . ASP A 1 84 ? -17.927 -4.146 11.895 1.00 86.25 84 ASP A C 1
ATOM 616 O O . ASP A 1 84 ? -17.182 -4.581 11.016 1.00 86.25 84 ASP A O 1
ATOM 620 N N . LEU A 1 85 ? -17.963 -2.852 12.208 1.00 86.38 85 LEU A N 1
ATOM 621 C CA . LEU A 1 85 ? -17.129 -1.851 11.546 1.00 86.38 85 LEU A CA 1
ATOM 622 C C . LEU A 1 85 ? -15.668 -1.929 11.980 1.00 86.38 85 LEU A C 1
ATOM 624 O O . LEU A 1 85 ? -14.795 -1.529 11.213 1.00 86.38 85 LEU A O 1
ATOM 628 N N . VAL A 1 86 ? -15.401 -2.456 13.177 1.00 91.00 86 VAL A N 1
ATOM 629 C CA . VAL A 1 86 ? -14.035 -2.705 13.635 1.00 91.00 86 VAL A CA 1
ATOM 630 C C . VAL A 1 86 ? -13.445 -3.827 12.792 1.00 91.00 86 VAL A C 1
ATOM 632 O O . VAL A 1 86 ? -12.422 -3.618 12.142 1.00 91.00 86 VAL A O 1
ATOM 635 N N . GLU A 1 87 ? -14.143 -4.963 12.712 1.00 93.12 87 GLU A N 1
ATOM 636 C CA . GLU A 1 87 ? -13.725 -6.104 11.890 1.00 93.12 87 GLU A CA 1
ATOM 637 C C . GLU A 1 87 ? -13.580 -5.703 10.412 1.00 93.12 87 GLU A C 1
ATOM 639 O O . GLU A 1 87 ? -12.581 -6.021 9.766 1.00 93.12 87 GLU A O 1
ATOM 644 N N . HIS A 1 88 ? -14.533 -4.935 9.877 1.00 92.50 88 HIS A N 1
ATOM 645 C CA . HIS A 1 88 ? -14.478 -4.435 8.505 1.00 92.50 88 HIS A CA 1
ATOM 646 C C . HIS A 1 88 ? -13.205 -3.622 8.224 1.00 92.50 88 HIS A C 1
ATOM 648 O O . HIS A 1 88 ? -12.515 -3.865 7.230 1.00 92.50 88 HIS A O 1
ATOM 654 N N . CYS A 1 89 ? -12.883 -2.663 9.095 1.00 94.94 89 CYS A N 1
ATOM 655 C CA . CYS A 1 89 ? -11.689 -1.837 8.953 1.00 94.94 89 CYS A CA 1
ATOM 656 C C . CYS A 1 89 ? -10.399 -2.651 9.114 1.00 94.94 89 CYS A C 1
ATOM 658 O O . CYS A 1 89 ? -9.450 -2.443 8.357 1.00 94.94 89 CYS A O 1
ATOM 660 N N . GLU A 1 90 ? -10.359 -3.600 10.048 1.00 97.12 90 GLU A N 1
ATOM 661 C CA . GLU A 1 90 ? -9.198 -4.470 10.254 1.00 97.12 90 GLU A CA 1
ATOM 662 C C . GLU A 1 90 ? -8.934 -5.362 9.027 1.00 97.12 90 GLU A C 1
ATOM 664 O O . GLU A 1 90 ? -7.792 -5.439 8.561 1.00 97.12 90 GLU A O 1
ATOM 669 N N . ILE A 1 91 ? -9.985 -5.928 8.416 1.00 97.69 91 ILE A N 1
ATOM 670 C CA . ILE A 1 91 ? -9.887 -6.684 7.156 1.00 97.69 91 ILE A CA 1
ATOM 671 C C . ILE A 1 91 ? -9.342 -5.801 6.028 1.00 97.69 91 ILE A C 1
ATOM 673 O O . ILE A 1 91 ? -8.420 -6.206 5.313 1.00 97.69 91 ILE A O 1
ATOM 677 N N . LEU A 1 92 ? -9.873 -4.586 5.855 1.00 97.25 92 LEU A N 1
ATOM 678 C CA . LEU A 1 92 ? -9.389 -3.674 4.813 1.00 97.25 92 LEU A CA 1
ATOM 679 C C . LEU A 1 92 ? -7.925 -3.277 5.034 1.00 97.25 92 LEU A C 1
ATOM 681 O O . LEU A 1 92 ? -7.146 -3.257 4.081 1.00 97.25 92 LEU A O 1
ATOM 685 N N . ALA A 1 93 ? -7.524 -3.014 6.279 1.00 98.38 93 ALA A N 1
ATOM 686 C CA . ALA A 1 93 ? -6.136 -2.717 6.611 1.00 98.38 93 ALA A CA 1
ATOM 687 C C . ALA A 1 93 ? -5.192 -3.871 6.236 1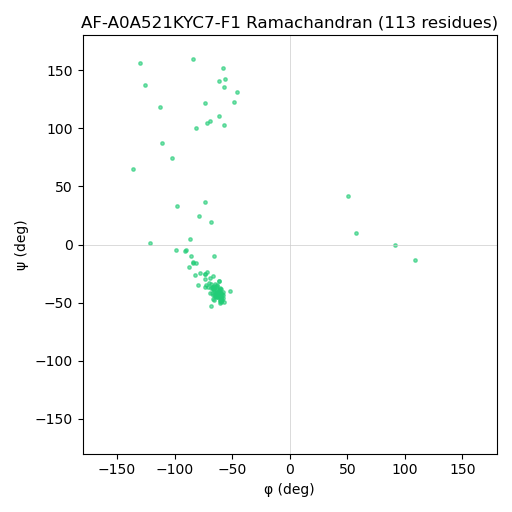.00 98.38 93 ALA A C 1
ATOM 689 O O . ALA A 1 93 ? -4.107 -3.640 5.688 1.00 98.38 93 ALA A O 1
ATOM 690 N N . GLU A 1 94 ? -5.595 -5.116 6.500 1.00 98.50 94 GLU A N 1
ATOM 691 C CA . GLU A 1 94 ? -4.835 -6.303 6.107 1.00 98.50 94 GLU A CA 1
ATOM 692 C C . GLU A 1 94 ? -4.757 -6.449 4.580 1.00 98.50 94 GLU A C 1
ATOM 694 O O . GLU A 1 94 ? -3.680 -6.697 4.030 1.00 98.50 94 GLU A O 1
ATOM 699 N N . MET A 1 95 ? -5.875 -6.247 3.877 1.00 98.44 95 MET A N 1
ATOM 700 C CA . MET A 1 95 ? -5.924 -6.296 2.414 1.00 98.44 95 MET A CA 1
ATOM 701 C C . MET A 1 95 ? -4.986 -5.267 1.779 1.00 98.44 95 MET A C 1
ATOM 703 O O . MET A 1 95 ? -4.202 -5.623 0.896 1.00 98.44 95 MET A O 1
ATOM 707 N N . TYR A 1 96 ? -5.019 -4.018 2.246 1.00 98.62 96 TYR A N 1
ATOM 708 C CA . TYR A 1 96 ? -4.135 -2.966 1.751 1.00 98.62 96 TYR A CA 1
ATOM 709 C C . TYR A 1 96 ? -2.664 -3.236 2.080 1.00 98.62 96 TYR A C 1
ATOM 711 O O . TYR A 1 96 ? -1.802 -3.038 1.225 1.00 98.62 96 TYR A O 1
ATOM 719 N N . THR A 1 97 ? -2.369 -3.780 3.265 1.00 98.69 97 THR A N 1
ATOM 720 C CA . THR A 1 97 ? -1.005 -4.193 3.637 1.00 98.69 97 THR A CA 1
ATOM 721 C C . THR A 1 97 ? -0.472 -5.255 2.670 1.00 98.69 97 THR A C 1
ATOM 723 O O . THR A 1 97 ? 0.595 -5.082 2.082 1.00 98.69 97 THR A O 1
ATOM 726 N N . LYS A 1 98 ? -1.252 -6.313 2.411 1.00 98.75 98 LYS A N 1
ATOM 727 C CA . LYS A 1 98 ? -0.890 -7.372 1.452 1.00 98.75 98 LYS A CA 1
ATOM 728 C C . LYS A 1 98 ? -0.756 -6.846 0.023 1.00 98.75 98 LYS A C 1
ATOM 730 O O . LYS A 1 98 ? 0.076 -7.330 -0.746 1.00 98.75 98 LYS A O 1
ATOM 735 N N . ALA A 1 99 ? -1.583 -5.879 -0.367 1.00 98.50 99 ALA A N 1
ATOM 736 C CA . ALA A 1 99 ? -1.474 -5.238 -1.671 1.00 98.50 99 ALA A CA 1
ATOM 737 C C . ALA A 1 99 ? -0.171 -4.429 -1.786 1.00 98.50 99 ALA A C 1
ATOM 739 O O . ALA A 1 99 ? 0.527 -4.562 -2.791 1.00 98.50 99 ALA A O 1
ATOM 740 N N . ALA A 1 100 ? 0.205 -3.675 -0.747 1.00 98.56 100 ALA A N 1
ATOM 741 C CA . ALA A 1 100 ? 1.457 -2.922 -0.715 1.00 98.56 100 ALA A CA 1
ATOM 742 C C . ALA A 1 100 ? 2.685 -3.838 -0.845 1.00 98.56 100 ALA A C 1
ATOM 744 O O . ALA A 1 100 ? 3.601 -3.544 -1.609 1.00 98.56 100 ALA A O 1
ATOM 745 N N . GLU A 1 101 ? 2.683 -4.989 -0.166 1.00 98.69 101 GLU A N 1
ATOM 746 C CA . GLU A 1 101 ? 3.754 -5.991 -0.274 1.00 98.69 101 GLU A CA 1
ATOM 747 C C . GLU A 1 101 ? 3.898 -6.543 -1.701 1.00 98.69 101 GLU A C 1
ATOM 749 O O . GLU A 1 101 ? 5.014 -6.735 -2.200 1.00 98.69 101 GLU A O 1
ATOM 754 N N . LYS A 1 102 ? 2.771 -6.787 -2.381 1.00 98.56 102 LYS A N 1
ATOM 755 C CA . LYS A 1 102 ? 2.761 -7.223 -3.784 1.00 98.56 102 LYS A CA 1
ATOM 756 C C . LYS A 1 102 ? 3.259 -6.121 -4.716 1.00 98.56 102 LYS A C 1
ATOM 758 O O . LYS A 1 102 ? 4.042 -6.419 -5.617 1.00 98.56 102 LYS A O 1
ATOM 763 N N . ALA A 1 103 ? 2.856 -4.872 -4.492 1.00 98.12 103 ALA A N 1
ATOM 764 C CA . ALA A 1 103 ? 3.352 -3.728 -5.248 1.00 98.12 103 ALA A CA 1
ATOM 765 C C . ALA A 1 103 ? 4.873 -3.565 -5.070 1.00 98.12 103 ALA A C 1
ATOM 767 O O . ALA A 1 103 ? 5.598 -3.498 -6.060 1.00 98.12 103 ALA A O 1
ATOM 768 N N . ASP A 1 104 ? 5.403 -3.670 -3.847 1.00 98.50 104 ASP A N 1
ATOM 769 C CA . ASP A 1 104 ? 6.854 -3.674 -3.617 1.00 98.50 104 ASP A CA 1
ATOM 770 C C . ASP A 1 104 ? 7.567 -4.810 -4.364 1.00 98.50 104 ASP A C 1
ATOM 772 O O . ASP A 1 104 ? 8.672 -4.635 -4.888 1.00 98.50 104 ASP A O 1
ATOM 776 N N . ALA A 1 105 ? 6.971 -6.007 -4.380 1.00 98.25 105 ALA A N 1
ATOM 777 C CA . ALA A 1 105 ? 7.531 -7.152 -5.088 1.00 98.25 105 ALA A CA 1
ATOM 778 C C . ALA A 1 105 ? 7.596 -6.894 -6.599 1.00 98.25 105 ALA A C 1
ATOM 780 O O . ALA A 1 105 ? 8.625 -7.176 -7.217 1.00 98.25 105 ALA A O 1
ATOM 781 N N . MET A 1 106 ? 6.553 -6.292 -7.173 1.00 97.38 106 MET A N 1
ATOM 782 C CA . MET A 1 106 ? 6.531 -5.866 -8.574 1.00 97.38 106 MET A CA 1
ATOM 783 C C . MET A 1 106 ? 7.562 -4.772 -8.858 1.00 97.38 106 MET A C 1
ATOM 785 O O . MET A 1 106 ? 8.280 -4.846 -9.856 1.00 97.38 106 MET A O 1
ATOM 789 N N . ALA A 1 107 ? 7.706 -3.801 -7.955 1.00 96.75 107 ALA A N 1
ATOM 790 C CA . ALA A 1 107 ? 8.715 -2.760 -8.072 1.00 96.75 107 ALA A CA 1
ATOM 791 C C . ALA A 1 107 ? 10.135 -3.349 -8.110 1.00 96.75 107 ALA A C 1
ATOM 793 O O . ALA A 1 107 ? 10.932 -3.016 -8.992 1.00 96.75 107 ALA A O 1
ATOM 794 N N . ARG A 1 108 ? 10.442 -4.293 -7.205 1.00 97.56 108 ARG A N 1
ATOM 795 C CA . ARG A 1 108 ? 11.715 -5.036 -7.201 1.00 97.56 108 ARG A CA 1
ATOM 796 C C . ARG A 1 108 ? 11.918 -5.834 -8.488 1.00 97.56 108 ARG A C 1
ATOM 798 O O . ARG A 1 108 ? 13.010 -5.793 -9.049 1.00 97.56 108 ARG A O 1
ATOM 805 N N . ALA A 1 109 ? 10.887 -6.531 -8.964 1.00 96.38 109 ALA A N 1
ATOM 806 C CA . ALA A 1 109 ? 10.963 -7.313 -10.195 1.00 96.38 109 ALA A CA 1
ATOM 807 C C . ALA A 1 109 ? 11.314 -6.429 -11.402 1.00 96.38 109 ALA A C 1
ATOM 809 O O . ALA A 1 109 ? 12.238 -6.751 -12.145 1.00 96.38 109 ALA A O 1
ATOM 810 N N . HIS A 1 110 ? 10.657 -5.276 -11.556 1.00 95.75 110 HIS A N 1
ATOM 811 C CA . HIS A 1 110 ? 10.938 -4.351 -12.654 1.00 95.75 110 HIS A CA 1
ATOM 812 C C . HIS A 1 110 ? 12.293 -3.638 -12.533 1.00 95.75 110 HIS A C 1
ATOM 814 O O . HIS A 1 110 ? 12.954 -3.451 -13.552 1.00 95.75 110 HIS A O 1
ATOM 820 N N . ARG A 1 111 ? 12.782 -3.326 -11.321 1.00 94.38 111 ARG A N 1
ATOM 821 C CA . ARG A 1 111 ? 14.172 -2.849 -11.139 1.00 94.38 111 ARG A CA 1
ATOM 822 C C . ARG A 1 111 ? 15.205 -3.866 -11.613 1.00 94.38 111 ARG A C 1
ATOM 824 O O . ARG A 1 111 ? 16.229 -3.491 -12.182 1.00 94.38 111 ARG A O 1
ATOM 831 N N . ASN A 1 112 ? 14.932 -5.143 -11.362 1.00 93.06 112 ASN A N 1
ATOM 832 C CA . ASN A 1 112 ? 15.834 -6.241 -11.694 1.00 93.06 112 ASN A CA 1
ATOM 833 C C . ASN A 1 112 ? 15.701 -6.708 -13.150 1.00 93.06 112 ASN A C 1
ATOM 835 O O . ASN A 1 112 ? 16.609 -7.362 -13.653 1.00 93.06 112 ASN A O 1
ATOM 839 N N . ALA A 1 113 ? 14.624 -6.335 -13.844 1.00 85.31 113 ALA A N 1
ATOM 840 C CA . ALA A 1 113 ? 14.374 -6.636 -15.253 1.00 85.31 113 ALA A CA 1
ATOM 841 C C . ALA A 1 113 ? 15.242 -5.797 -16.218 1.00 85.31 113 ALA A C 1
ATOM 843 O O . ALA A 1 113 ? 14.760 -5.375 -17.267 1.00 85.31 113 ALA A O 1
ATOM 844 N N . LYS A 1 114 ? 16.504 -5.505 -15.857 1.00 66.38 114 LYS A N 1
ATOM 845 C CA . LYS A 1 114 ? 17.451 -4.760 -16.705 1.00 66.38 114 LYS A CA 1
ATOM 846 C C . LYS A 1 114 ? 17.417 -5.293 -18.149 1.00 66.38 114 LYS A C 1
ATOM 848 O O . LYS A 1 114 ? 17.463 -6.504 -18.348 1.00 66.38 114 LYS A O 1
ATOM 853 N N . ARG A 1 115 ? 17.311 -4.349 -19.094 1.00 59.25 115 ARG A N 1
ATOM 854 C CA . ARG A 1 115 ? 17.352 -4.540 -20.555 1.00 59.25 115 ARG A CA 1
ATOM 855 C C . ARG A 1 115 ? 18.564 -5.338 -21.014 1.00 59.25 115 ARG A C 1
ATOM 857 O O . ARG A 1 115 ? 19.648 -5.116 -20.428 1.00 59.25 115 ARG A O 1
#